Protein AF-A0A7V4G923-F1 (afdb_monomer_lite)

Secondary structure (DSSP, 8-state):
-HHHHHHHHHHHHTT-EEEEEEETTTEEEEEEE-PPP---

InterPro domains:
  IPR003594 Histidine kinase/HSP90-like ATPase domain [PF02518] (1-36)
  IPR036890 Histidine kinase/HSP90-like ATPase superfamily [G3DSA:3.30.565.10] (1-36)
  IPR036890 Histidine kinase/HSP90-like ATPase superfamily [SSF55874] (1-36)

Foldseek 3Di:
DVPVVVVVVVQVVQVKDWDWDDDPPPGIDIDIGGDDDDDD

Sequence (40 aa):
GMGLTTVHRIISDHQGDIRVDSSPGAGTTVSIMLPRWREG

Radius of gyration: 12.89 Å; chains: 1; bounding box: 23×19×40 Å

Organism: NCBI:txid60893

pLDDT: mean 93.52, std 7.21, range [62.97, 97.56]

Structure (mmCIF, N/CA/C/O backbone):
data_AF-A0A7V4G923-F1
#
_entry.id   AF-A0A7V4G923-F1
#
loop_
_atom_site.group_PDB
_atom_site.id
_atom_site.type_symbol
_atom_site.label_atom_id
_atom_site.label_alt_id
_atom_site.label_comp_id
_atom_site.label_asym_id
_atom_site.label_entity_id
_atom_site.label_seq_id
_atom_site.pdbx_PDB_ins_code
_atom_site.Cartn_x
_atom_site.Cartn_y
_atom_site.Cartn_z
_atom_site.occupancy
_atom_site.B_iso_or_equiv
_atom_site.auth_seq_id
_atom_site.auth_comp_id
_atom_site.auth_asym_id
_atom_site.auth_atom_id
_atom_site.pdbx_PDB_model_num
ATOM 1 N N . GLY A 1 1 ? 10.382 -9.274 -1.736 1.00 62.97 1 GLY A N 1
ATOM 2 C CA . GLY A 1 1 ? 8.974 -9.700 -1.597 1.00 62.97 1 GLY A CA 1
ATOM 3 C C . GLY A 1 1 ? 8.367 -9.419 -0.231 1.00 62.97 1 GLY A C 1
ATOM 4 O O . GLY A 1 1 ? 7.196 -9.092 -0.177 1.00 62.97 1 GLY A O 1
ATOM 5 N N . MET A 1 2 ? 9.123 -9.518 0.869 1.00 85.00 2 MET A N 1
ATOM 6 C CA . MET A 1 2 ? 8.539 -9.506 2.222 1.00 85.00 2 MET A CA 1
ATOM 7 C C . MET A 1 2 ? 7.946 -8.156 2.661 1.00 85.00 2 MET A C 1
ATOM 9 O O . MET A 1 2 ? 6.939 -8.136 3.358 1.00 85.00 2 MET A O 1
ATOM 13 N N . GLY A 1 3 ? 8.527 -7.031 2.227 1.00 90.81 3 GLY A N 1
ATOM 14 C CA . GLY A 1 3 ? 8.103 -5.699 2.677 1.00 90.81 3 GLY A CA 1
ATOM 15 C C . GLY A 1 3 ? 6.643 -5.372 2.357 1.00 90.81 3 GLY A C 1
ATOM 16 O O . GLY A 1 3 ? 5.898 -4.980 3.249 1.00 90.81 3 GLY A O 1
ATOM 17 N N . LEU A 1 4 ? 6.202 -5.599 1.114 1.00 90.94 4 LEU A N 1
ATOM 18 C CA . LEU A 1 4 ? 4.826 -5.285 0.712 1.00 90.94 4 LEU A CA 1
ATOM 19 C C . LEU A 1 4 ? 3.804 -6.208 1.388 1.00 90.94 4 LEU A C 1
ATOM 21 O O . LEU A 1 4 ? 2.712 -5.767 1.721 1.00 90.94 4 LEU A O 1
ATOM 25 N N . THR A 1 5 ? 4.174 -7.462 1.661 1.00 92.44 5 THR A N 1
ATOM 26 C CA . THR A 1 5 ? 3.332 -8.385 2.433 1.00 92.44 5 THR A CA 1
ATOM 27 C C . THR A 1 5 ? 3.129 -7.893 3.866 1.00 92.44 5 THR A C 1
ATOM 29 O O . THR A 1 5 ? 2.007 -7.924 4.368 1.00 92.44 5 THR A O 1
ATOM 32 N N . THR A 1 6 ? 4.186 -7.401 4.518 1.00 95.12 6 THR A N 1
ATOM 33 C CA . THR A 1 6 ? 4.084 -6.800 5.856 1.00 95.12 6 THR A CA 1
ATOM 34 C C . THR A 1 6 ? 3.206 -5.552 5.836 1.00 95.12 6 THR A C 1
ATOM 36 O O . THR A 1 6 ? 2.311 -5.424 6.666 1.00 95.12 6 THR A O 1
ATOM 39 N N . VAL A 1 7 ? 3.407 -4.667 4.856 1.00 95.06 7 VAL A N 1
ATOM 40 C CA . VAL A 1 7 ? 2.595 -3.451 4.687 1.00 95.06 7 VAL A CA 1
ATOM 41 C C . VAL A 1 7 ? 1.121 -3.797 4.464 1.00 95.06 7 VAL A C 1
ATOM 43 O O . VAL A 1 7 ? 0.258 -3.224 5.120 1.00 95.06 7 VAL A O 1
ATOM 46 N N . HIS A 1 8 ? 0.826 -4.776 3.605 1.00 94.00 8 HIS A N 1
ATOM 47 C CA . HIS A 1 8 ? -0.543 -5.217 3.347 1.00 94.00 8 HIS A CA 1
ATOM 48 C C . HIS A 1 8 ? -1.232 -5.724 4.619 1.00 94.00 8 HIS A C 1
ATOM 50 O O . HIS A 1 8 ? -2.392 -5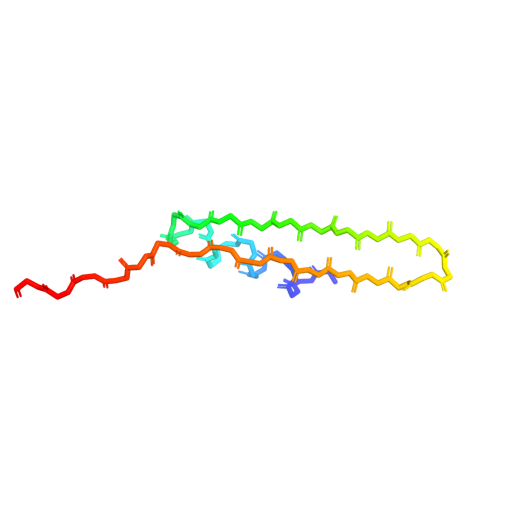.388 4.853 1.00 94.00 8 HIS A O 1
ATOM 56 N N . ARG A 1 9 ? -0.530 -6.507 5.456 1.00 95.25 9 ARG A N 1
ATOM 57 C CA . ARG A 1 9 ? -1.067 -6.956 6.753 1.00 95.25 9 ARG A CA 1
ATOM 58 C C . ARG A 1 9 ? -1.375 -5.781 7.670 1.00 95.25 9 ARG A C 1
ATOM 60 O O . ARG A 1 9 ? -2.509 -5.664 8.105 1.00 95.25 9 ARG A O 1
ATOM 67 N N . ILE A 1 10 ? -0.412 -4.878 7.871 1.00 96.62 10 ILE A N 1
ATOM 68 C CA . ILE A 1 10 ? -0.597 -3.696 8.726 1.00 96.62 10 ILE A CA 1
ATOM 69 C C . ILE A 1 10 ? -1.826 -2.898 8.279 1.00 96.62 10 ILE A C 1
ATOM 71 O O . ILE A 1 10 ? -2.677 -2.579 9.099 1.00 96.62 10 ILE A O 1
ATOM 75 N N . ILE A 1 11 ? -1.950 -2.606 6.985 1.00 96.69 11 ILE A N 1
ATOM 76 C CA . ILE A 1 11 ? -3.073 -1.825 6.451 1.00 96.69 11 ILE A CA 1
ATOM 77 C C . ILE A 1 11 ? -4.402 -2.561 6.658 1.00 96.69 11 ILE A C 1
ATOM 79 O O . ILE A 1 11 ? -5.364 -1.947 7.112 1.00 96.69 11 ILE A O 1
ATOM 83 N N . SER A 1 12 ? -4.440 -3.870 6.393 1.00 95.12 12 SER A N 1
ATOM 84 C CA . SER A 1 12 ? -5.646 -4.692 6.577 1.00 95.12 12 SER A CA 1
ATOM 85 C C . SER A 1 12 ? -6.087 -4.738 8.043 1.00 95.12 12 SER A C 1
ATOM 87 O O . SER A 1 12 ? -7.266 -4.546 8.334 1.00 95.12 12 SER A O 1
ATOM 89 N N . ASP A 1 13 ? -5.141 -4.923 8.970 1.00 96.88 13 ASP A N 1
ATOM 90 C CA . ASP A 1 13 ? -5.400 -4.966 10.415 1.00 96.88 13 ASP A CA 1
ATOM 91 C C . ASP A 1 13 ? -5.967 -3.631 10.933 1.00 96.88 13 ASP A C 1
ATOM 93 O O . ASP A 1 13 ? -6.759 -3.607 11.873 1.00 96.88 13 ASP A O 1
ATOM 97 N N . HIS A 1 14 ? -5.609 -2.519 10.282 1.00 96.25 14 HIS A N 1
ATOM 98 C CA . HIS A 1 14 ? -6.118 -1.176 10.581 1.00 96.25 14 HIS A CA 1
ATOM 99 C C . HIS A 1 14 ? -7.353 -0.797 9.749 1.00 96.25 14 HIS A C 1
ATOM 101 O O . HIS A 1 14 ? -7.726 0.376 9.720 1.00 96.25 14 HIS A O 1
ATOM 107 N N . GLN A 1 15 ? -7.988 -1.761 9.069 1.00 96.38 15 GLN A N 1
ATOM 108 C CA . GLN A 1 15 ? -9.169 -1.542 8.219 1.00 96.38 15 GLN A CA 1
ATOM 109 C C . GLN A 1 15 ? -8.934 -0.484 7.125 1.00 96.38 15 GLN A C 1
ATOM 111 O O . GLN A 1 15 ? -9.839 0.261 6.742 1.00 96.38 15 GLN A O 1
ATOM 116 N N . GLY A 1 16 ? -7.693 -0.383 6.657 1.00 96.12 16 GLY A N 1
ATOM 117 C CA . GLY A 1 16 ? -7.288 0.495 5.575 1.00 96.12 16 GLY A CA 1
ATOM 118 C C . GLY A 1 16 ? -7.317 -0.177 4.209 1.00 96.12 16 GLY A C 1
ATOM 119 O O . GLY A 1 16 ? -7.663 -1.347 4.065 1.00 96.12 16 GLY A O 1
ATOM 120 N N . ASP A 1 17 ? -6.896 0.583 3.205 1.00 96.81 17 ASP A N 1
ATOM 121 C CA . ASP A 1 17 ? -6.839 0.165 1.807 1.00 96.81 17 ASP A CA 1
ATOM 122 C C . ASP A 1 17 ? -5.489 0.550 1.178 1.00 96.81 17 ASP A C 1
ATOM 124 O O . ASP A 1 17 ? -4.878 1.560 1.552 1.00 96.81 17 ASP A O 1
ATOM 128 N N . ILE A 1 18 ? -5.021 -0.252 0.218 1.00 95.69 18 ILE A N 1
ATOM 129 C CA . ILE A 1 18 ? -3.768 -0.034 -0.516 1.00 95.69 18 ILE A CA 1
ATOM 130 C C . ILE A 1 18 ? -4.000 -0.163 -2.022 1.00 95.69 18 ILE A C 1
ATOM 132 O O . ILE A 1 18 ? -4.502 -1.174 -2.506 1.00 95.69 18 ILE A O 1
ATOM 136 N N . ARG A 1 19 ? -3.572 0.849 -2.782 1.00 96.38 19 ARG A N 1
ATOM 137 C CA . ARG A 1 19 ? -3.563 0.839 -4.252 1.00 96.38 19 ARG A CA 1
ATOM 138 C C . ARG A 1 19 ? -2.138 0.970 -4.770 1.00 96.38 19 ARG A C 1
ATOM 140 O O . ARG 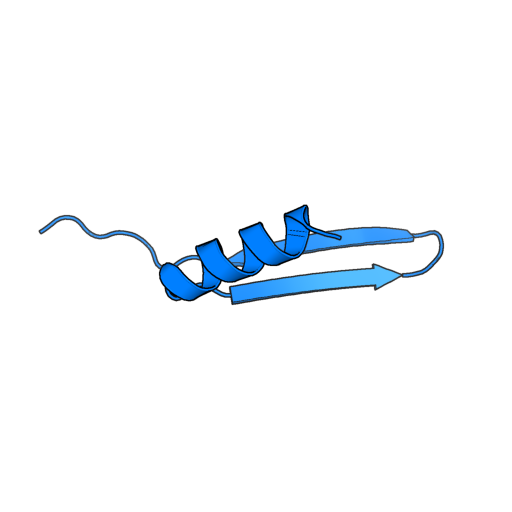A 1 19 ? -1.346 1.739 -4.226 1.00 96.38 19 ARG A O 1
ATOM 147 N N . VAL A 1 20 ? -1.824 0.218 -5.818 1.00 95.12 20 VAL A N 1
ATOM 148 C CA . VAL A 1 20 ? -0.520 0.251 -6.485 1.00 95.12 20 VAL A CA 1
ATOM 149 C C . VAL A 1 20 ? -0.747 0.538 -7.958 1.00 95.12 20 VAL A C 1
ATOM 151 O O . VAL A 1 20 ? -1.309 -0.290 -8.669 1.00 95.12 20 VAL A O 1
ATOM 154 N N . ASP A 1 21 ? -0.259 1.688 -8.404 1.00 97.00 21 ASP A N 1
ATOM 155 C CA . ASP A 1 21 ? -0.291 2.110 -9.797 1.00 97.00 21 ASP A CA 1
ATOM 156 C C . ASP A 1 21 ? 1.137 2.072 -10.341 1.00 97.00 21 ASP A C 1
ATOM 158 O O . ASP A 1 21 ? 2.016 2.806 -9.886 1.00 97.00 21 ASP A O 1
ATOM 162 N N . SER A 1 22 ? 1.399 1.181 -11.294 1.00 95.50 22 SER A N 1
ATOM 163 C CA . SER A 1 22 ? 2.720 1.024 -11.903 1.00 95.50 22 SER A CA 1
ATOM 164 C C . SER A 1 22 ? 2.604 0.984 -13.415 1.00 95.50 22 SER A C 1
ATOM 166 O O . SER A 1 22 ? 1.671 0.402 -13.969 1.00 95.50 22 SER A O 1
ATOM 168 N N . SER A 1 23 ? 3.553 1.615 -14.096 1.00 96.56 23 SER A N 1
ATOM 169 C CA . SER A 1 23 ? 3.657 1.573 -15.552 1.00 96.56 23 SER A CA 1
ATOM 170 C C . SER A 1 23 ? 5.129 1.493 -15.963 1.00 96.56 23 SER A C 1
ATOM 172 O O . SER A 1 23 ? 5.952 2.241 -15.420 1.00 96.56 23 SER A O 1
ATOM 174 N N . PRO A 1 24 ? 5.501 0.603 -16.906 1.00 96.62 24 PRO A N 1
ATOM 175 C CA . PRO A 1 24 ? 6.884 0.471 -17.354 1.00 96.62 24 PRO A CA 1
ATOM 176 C C . PRO A 1 24 ? 7.465 1.814 -17.806 1.00 96.62 24 PRO A C 1
ATOM 178 O O . PRO A 1 24 ? 6.857 2.528 -18.596 1.00 96.62 24 PRO A O 1
ATOM 181 N N . GLY A 1 25 ? 8.637 2.173 -17.281 1.00 96.31 25 GLY A N 1
ATOM 182 C CA . GLY A 1 25 ? 9.312 3.438 -17.598 1.00 96.31 25 GLY A CA 1
ATOM 183 C C . GLY A 1 25 ? 8.757 4.688 -16.898 1.00 96.31 25 GLY A C 1
ATOM 184 O O . GLY A 1 25 ? 9.444 5.702 -16.891 1.00 96.31 25 GLY A O 1
ATOM 185 N N . ALA A 1 26 ? 7.579 4.624 -16.265 1.00 96.31 26 ALA A N 1
ATOM 186 C CA . ALA A 1 26 ? 6.992 5.733 -15.496 1.00 96.31 26 ALA A CA 1
ATOM 187 C C . ALA A 1 26 ? 7.186 5.592 -13.974 1.00 96.31 26 ALA A C 1
ATOM 189 O O . ALA A 1 26 ? 6.993 6.548 -13.227 1.00 96.31 26 ALA A O 1
ATOM 190 N N . GLY A 1 27 ? 7.583 4.403 -13.511 1.00 96.81 27 GLY A N 1
ATOM 191 C CA . GLY A 1 27 ? 7.775 4.099 -12.096 1.00 96.81 27 GLY A CA 1
ATOM 192 C C . GLY A 1 27 ? 6.525 3.513 -11.442 1.00 96.81 27 GLY A C 1
ATOM 193 O O . GLY A 1 27 ? 5.662 2.934 -12.105 1.00 96.81 27 GLY A O 1
ATOM 194 N N . THR A 1 28 ? 6.462 3.628 -10.117 1.00 96.38 28 THR A N 1
ATOM 195 C CA . THR A 1 28 ? 5.406 3.032 -9.292 1.00 96.38 28 THR A CA 1
ATOM 196 C C . THR A 1 28 ? 4.962 4.021 -8.226 1.00 96.38 28 THR A C 1
ATOM 198 O O . THR A 1 28 ? 5.792 4.549 -7.488 1.00 96.38 28 THR A O 1
ATOM 201 N N . THR A 1 29 ? 3.653 4.221 -8.116 1.00 97.00 29 THR A N 1
ATOM 202 C CA . THR A 1 29 ? 3.005 4.978 -7.044 1.00 97.00 29 THR A CA 1
ATOM 203 C C . THR A 1 29 ? 2.236 4.015 -6.152 1.00 97.00 29 THR A C 1
ATOM 205 O O . THR A 1 29 ? 1.506 3.151 -6.634 1.00 97.00 29 THR A O 1
ATOM 208 N N . VAL A 1 30 ? 2.400 4.160 -4.838 1.00 96.19 30 V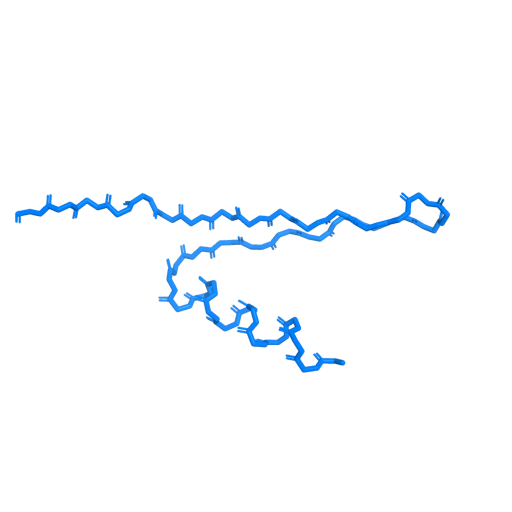AL A N 1
ATOM 209 C CA . VAL A 1 30 ? 1.659 3.383 -3.841 1.00 96.19 30 VAL A CA 1
AT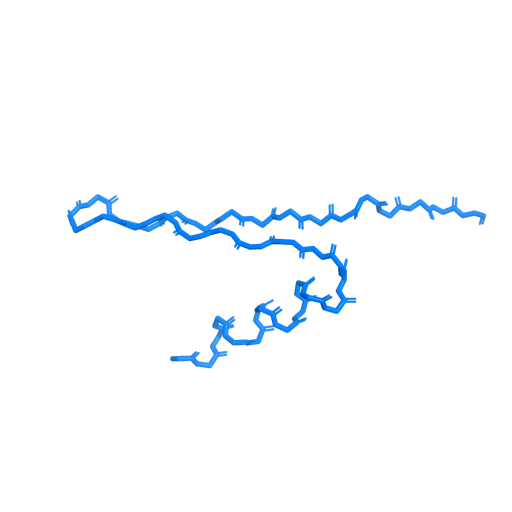OM 210 C C . VAL A 1 30 ? 0.844 4.348 -2.994 1.00 96.19 30 VAL A C 1
ATOM 212 O O . VAL A 1 30 ? 1.407 5.231 -2.350 1.00 96.19 30 VAL A O 1
ATOM 215 N N . SER A 1 31 ? -0.472 4.167 -2.993 1.00 97.56 31 SER A N 1
ATOM 216 C CA . SER A 1 31 ? -1.416 4.992 -2.240 1.00 97.56 31 SER A CA 1
ATOM 217 C C . SER A 1 31 ? -1.998 4.187 -1.085 1.00 97.56 31 SER A C 1
ATOM 219 O O . SER A 1 31 ? -2.493 3.080 -1.294 1.00 97.56 31 SER A O 1
ATOM 221 N N . ILE A 1 32 ? -1.958 4.746 0.125 1.00 97.06 32 ILE A N 1
ATOM 222 C CA . ILE A 1 32 ? -2.463 4.109 1.348 1.00 97.06 32 ILE A CA 1
ATOM 223 C C . ILE A 1 32 ? -3.555 4.993 1.946 1.00 97.06 32 ILE A C 1
ATOM 225 O O . ILE A 1 32 ? -3.351 6.193 2.133 1.00 97.06 32 ILE A O 1
ATOM 229 N N . MET A 1 33 ? -4.696 4.394 2.275 1.00 97.50 33 MET A N 1
ATOM 230 C CA . MET A 1 33 ? -5.799 5.057 2.964 1.00 97.50 33 MET A CA 1
ATOM 231 C C . MET A 1 33 ? -6.057 4.351 4.292 1.00 97.50 33 MET A C 1
ATOM 233 O O . MET A 1 33 ? -6.239 3.138 4.326 1.00 97.50 33 MET A O 1
ATOM 237 N N . LEU A 1 34 ? -6.084 5.111 5.384 1.00 97.06 34 LEU A N 1
ATOM 238 C CA . LEU A 1 34 ? -6.384 4.604 6.721 1.00 97.06 34 LEU A CA 1
ATOM 239 C C . LEU A 1 34 ? -7.597 5.346 7.297 1.00 97.06 34 LEU A C 1
ATOM 241 O O . LEU A 1 34 ? -7.744 6.551 7.051 1.00 97.06 34 LEU A O 1
ATOM 245 N N . PRO A 1 35 ? -8.457 4.672 8.082 1.00 96.31 35 PRO A N 1
ATOM 246 C CA . PRO A 1 35 ? -9.481 5.347 8.863 1.00 96.31 35 PRO A CA 1
ATOM 247 C C . PRO A 1 35 ? -8.856 6.397 9.787 1.00 96.31 35 PRO A C 1
ATOM 249 O O . PRO A 1 35 ? -7.800 6.185 10.384 1.00 96.31 35 PRO A O 1
ATOM 252 N N . ARG A 1 36 ? -9.521 7.547 9.936 1.00 95.06 36 ARG A N 1
ATOM 253 C CA . ARG A 1 36 ? -9.096 8.549 10.919 1.00 95.06 36 ARG A CA 1
ATOM 254 C C . ARG A 1 36 ? -9.342 8.002 12.318 1.00 95.06 36 ARG A C 1
ATOM 256 O O . ARG A 1 36 ? -10.486 7.703 12.657 1.00 95.06 36 ARG A O 1
ATOM 263 N N . TRP A 1 37 ? -8.295 7.947 13.133 1.00 93.38 37 TRP A N 1
ATOM 264 C CA . TR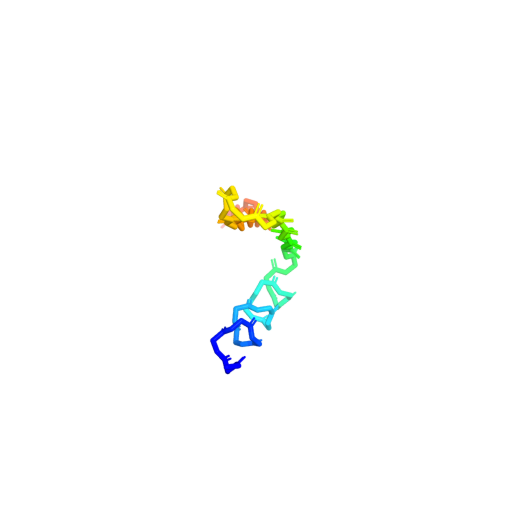P A 1 37 ? -8.453 7.688 14.557 1.00 93.38 37 TRP A CA 1
ATOM 265 C C . TRP A 1 37 ? -9.310 8.792 15.193 1.00 93.38 37 TRP A C 1
ATOM 267 O O . TRP A 1 37 ? -9.146 9.977 14.883 1.00 93.38 37 TRP A O 1
ATOM 277 N N . ARG A 1 38 ? -10.257 8.394 16.044 1.00 89.31 38 ARG A N 1
ATOM 278 C CA . ARG A 1 38 ? -11.041 9.299 16.886 1.00 89.31 38 ARG A CA 1
ATOM 279 C C . ARG A 1 38 ? -10.830 8.875 18.331 1.00 89.31 38 ARG A C 1
ATOM 281 O O . ARG A 1 38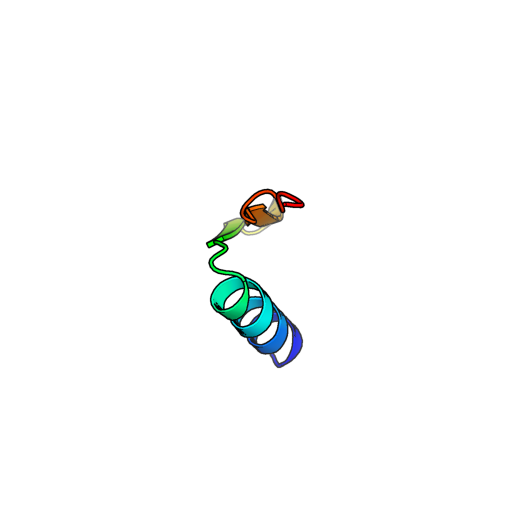 ? -11.075 7.719 18.661 1.00 89.31 38 ARG A O 1
ATOM 288 N N . GLU A 1 39 ? -10.366 9.810 19.145 1.00 87.00 39 GLU A N 1
ATOM 289 C CA . GLU A 1 39 ? -10.324 9.664 20.596 1.00 87.00 39 GLU A CA 1
ATOM 290 C C . GLU A 1 39 ? -11.746 9.814 21.158 1.00 87.00 39 GLU A C 1
ATOM 292 O O . GLU A 1 39 ? -12.546 10.584 20.612 1.00 87.00 39 GLU A O 1
ATOM 297 N N . GLY A 1 40 ? -12.065 9.038 22.193 1.00 66.12 40 GLY A N 1
ATOM 298 C CA . GLY A 1 40 ? -13.328 9.079 22.929 1.00 66.12 40 GLY A CA 1
ATOM 299 C C . GLY A 1 40 ? -13.083 9.395 24.391 1.00 66.12 40 GLY A C 1
ATOM 300 O O . GLY A 1 40 ? -12.009 8.990 24.888 1.00 66.12 40 GLY A O 1
#